Protein AF-A0A7K2VF17-F1 (afdb_monomer_lite)

Foldseek 3Di:
DVVCLVPPLVVVLVDDDPLLVNLVSLLVSLVVLQVVLVVCVVVVVNVSSVVSLVSSLVSCVSSVNLLSNLVSLLVVLVSCVVVVNLVSSLVSLVVSCVSVDPPRDVSSVVSVVSSVVD

Radius of gyration: 15.12 Å; chains: 1; bounding box: 33×22×46 Å

pLDDT: mean 85.45, std 12.14, range [55.06, 98.0]

Sequence (118 aa):
LVRYLEHECEPMLRGSYSEQTGRRLFGAAADLTRLAGWTSYDIAAHGLAQRYFVQALRLAQAAGDRAYGSYVLVTMSRQAVYLGHGREAVQLARVAQQGI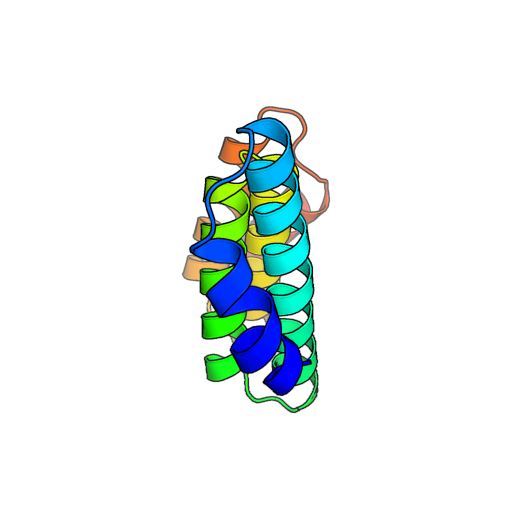GTGAAPVVQALLHAAEAR

Structure (mmCIF, N/CA/C/O backbone):
data_AF-A0A7K2VF17-F1
#
_entry.id   AF-A0A7K2VF17-F1
#
loop_
_atom_site.group_PDB
_atom_site.id
_atom_site.type_symbol
_atom_site.label_atom_id
_atom_site.label_alt_id
_atom_site.label_comp_id
_atom_site.label_asym_id
_atom_site.label_entity_id
_atom_site.label_seq_id
_atom_site.pdbx_PDB_ins_code
_atom_site.Cartn_x
_atom_site.Cartn_y
_atom_site.Cartn_z
_atom_site.occupancy
_atom_site.B_iso_or_equiv
_atom_site.auth_seq_id
_atom_site.auth_comp_id
_atom_site.auth_asym_id
_atom_site.auth_atom_id
_atom_site.pdbx_PDB_model_num
ATOM 1 N N . LEU A 1 1 ? 11.193 0.269 13.308 1.00 61.97 1 LEU A N 1
ATOM 2 C CA . LEU A 1 1 ? 9.956 0.105 12.508 1.00 61.97 1 LEU A CA 1
ATOM 3 C C . LEU A 1 1 ? 9.451 -1.333 12.536 1.00 61.97 1 LEU A C 1
ATOM 5 O O . LEU A 1 1 ? 8.479 -1.567 13.234 1.00 61.97 1 LEU A O 1
ATOM 9 N N . VAL A 1 2 ? 10.130 -2.300 11.906 1.00 72.31 2 VAL A N 1
ATOM 10 C CA . VAL A 1 2 ? 9.686 -3.716 11.884 1.00 72.31 2 VAL A CA 1
ATOM 11 C C . VAL A 1 2 ? 9.499 -4.306 13.290 1.00 72.31 2 VAL A C 1
ATOM 13 O O . VAL A 1 2 ? 8.430 -4.812 13.600 1.00 72.31 2 VAL A O 1
ATOM 16 N N . ARG A 1 3 ? 10.464 -4.106 14.199 1.00 71.31 3 ARG A N 1
ATOM 17 C CA . ARG A 1 3 ? 10.342 -4.562 15.597 1.00 71.31 3 ARG A CA 1
ATOM 18 C C . ARG A 1 3 ? 9.114 -3.993 16.325 1.00 71.31 3 ARG A C 1
ATOM 20 O O . ARG A 1 3 ? 8.497 -4.697 17.108 1.00 71.31 3 ARG A O 1
ATOM 27 N N . TYR A 1 4 ? 8.749 -2.740 16.051 1.00 69.25 4 TYR A N 1
ATOM 28 C CA . TYR A 1 4 ? 7.567 -2.098 16.639 1.00 69.25 4 TYR A CA 1
ATOM 29 C C . TYR A 1 4 ? 6.266 -2.660 16.040 1.00 69.25 4 TYR A C 1
ATOM 31 O O . TYR A 1 4 ? 5.318 -2.919 16.772 1.00 69.25 4 TYR A O 1
ATOM 39 N N . LEU A 1 5 ? 6.244 -2.928 14.725 1.00 67.75 5 LEU A N 1
ATOM 40 C CA . LEU A 1 5 ? 5.120 -3.603 14.066 1.00 67.75 5 LEU A CA 1
ATOM 41 C C . LEU A 1 5 ? 4.848 -4.987 14.677 1.00 67.75 5 LEU A C 1
ATOM 43 O O . LEU A 1 5 ? 3.700 -5.307 14.967 1.00 67.75 5 LEU A O 1
ATOM 47 N N . GLU A 1 6 ? 5.898 -5.778 14.895 1.00 70.50 6 GLU A N 1
ATOM 48 C CA . GLU A 1 6 ? 5.780 -7.148 15.413 1.00 70.50 6 GLU A CA 1
ATOM 49 C C . GLU A 1 6 ? 5.437 -7.197 16.907 1.00 70.50 6 GLU A C 1
ATOM 51 O O . GLU A 1 6 ? 4.618 -8.008 17.325 1.00 70.50 6 GLU A O 1
ATOM 56 N N . HIS A 1 7 ? 6.052 -6.341 17.728 1.00 68.19 7 HIS A N 1
ATOM 57 C CA . HIS A 1 7 ? 5.951 -6.474 19.186 1.00 68.19 7 HIS A CA 1
ATOM 58 C C . HIS A 1 7 ? 4.834 -5.625 19.794 1.00 68.19 7 HIS A C 1
ATOM 60 O O . HIS A 1 7 ? 4.246 -6.028 20.791 1.00 68.19 7 HIS A O 1
ATOM 66 N N . GLU A 1 8 ? 4.524 -4.473 19.198 1.00 69.81 8 GLU A N 1
ATOM 67 C CA . GLU A 1 8 ? 3.568 -3.517 19.765 1.00 69.81 8 GLU A CA 1
ATOM 68 C C . GLU A 1 8 ? 2.268 -3.492 18.954 1.00 69.81 8 GLU A C 1
ATOM 70 O O . GLU A 1 8 ? 1.180 -3.597 19.517 1.00 69.81 8 GLU A O 1
ATOM 75 N N . CYS A 1 9 ? 2.341 -3.417 17.618 1.00 68.38 9 CYS A N 1
ATOM 76 C CA . CYS A 1 9 ? 1.128 -3.307 16.802 1.00 68.38 9 CYS A CA 1
ATOM 77 C C . CYS A 1 9 ? 0.337 -4.618 16.694 1.00 68.38 9 CYS A C 1
ATOM 79 O O . CYS A 1 9 ? -0.889 -4.579 16.772 1.00 68.38 9 CYS A O 1
ATOM 81 N N . GLU A 1 10 ? 0.987 -5.771 16.504 1.00 75.94 10 GLU A N 1
ATOM 82 C CA . GLU A 1 10 ? 0.276 -7.046 16.319 1.00 75.94 10 GLU A CA 1
ATOM 83 C C . GLU A 1 10 ? -0.625 -7.426 17.517 1.00 75.94 10 GLU A C 1
ATOM 85 O O . GLU A 1 10 ? -1.790 -7.770 17.284 1.00 75.94 10 GLU A O 1
ATOM 90 N N . PRO A 1 11 ? -0.179 -7.315 18.786 1.00 74.75 11 PRO A N 1
ATOM 91 C CA . PRO A 1 11 ? -1.048 -7.557 19.938 1.00 74.75 11 PRO A CA 1
ATOM 92 C C . PRO A 1 11 ? -2.205 -6.559 20.028 1.00 74.75 11 PRO A C 1
ATOM 94 O O . PRO A 1 11 ? -3.338 -6.955 20.302 1.00 74.75 11 PRO A O 1
ATOM 97 N N . MET A 1 12 ? -1.950 -5.277 19.743 1.00 74.00 12 MET A N 1
ATOM 98 C CA . MET A 1 12 ? -2.990 -4.246 19.755 1.00 74.00 12 MET A CA 1
ATOM 99 C C . MET A 1 12 ? -4.049 -4.510 18.682 1.00 74.00 12 MET A C 1
ATOM 101 O O . MET A 1 12 ? -5.228 -4.326 18.940 1.00 74.00 12 MET A O 1
ATOM 105 N N . LEU A 1 13 ? -3.686 -5.001 17.494 1.00 73.38 13 LEU A N 1
ATOM 106 C CA . LEU A 1 13 ? -4.669 -5.331 16.453 1.00 73.38 13 LEU A CA 1
ATOM 107 C C . LEU A 1 13 ? -5.589 -6.510 16.828 1.00 73.38 13 LEU A C 1
ATOM 109 O O . LEU A 1 13 ? -6.638 -6.676 16.209 1.00 73.38 13 LEU A O 1
ATOM 113 N N . ARG A 1 14 ? -5.219 -7.315 17.834 1.00 79.31 14 ARG A N 1
ATOM 114 C CA . ARG A 1 14 ? -6.025 -8.433 18.361 1.00 79.31 14 ARG A CA 1
ATOM 115 C C . ARG A 1 14 ? -6.859 -8.067 19.598 1.00 79.31 14 ARG A C 1
ATOM 117 O O . ARG A 1 14 ? -7.612 -8.910 20.082 1.00 79.31 14 ARG A O 1
ATOM 124 N N . GLY A 1 15 ? -6.727 -6.849 20.126 1.00 76.94 15 GLY A N 1
ATOM 125 C CA . GLY A 1 15 ? -7.496 -6.385 21.284 1.00 76.94 15 GLY A CA 1
ATOM 126 C C . GLY A 1 15 ? -8.961 -6.065 20.956 1.00 76.94 15 GLY A C 1
ATOM 127 O O . GLY A 1 15 ? -9.335 -5.884 19.799 1.00 76.94 15 GLY A O 1
ATOM 128 N N . SER A 1 16 ? -9.808 -5.967 21.986 1.00 77.06 16 SER A N 1
ATOM 129 C CA . SER A 1 16 ? -11.195 -5.497 21.844 1.00 77.06 16 SER A CA 1
ATOM 130 C C . SER A 1 16 ? -11.281 -3.990 22.078 1.00 77.06 16 SER A C 1
ATOM 132 O O . SER A 1 16 ? -10.952 -3.504 23.158 1.00 77.06 16 SER A O 1
ATOM 134 N N . TYR A 1 17 ? -11.760 -3.255 21.074 1.00 79.88 17 TYR A N 1
ATOM 135 C CA . TYR A 1 17 ? -11.950 -1.804 21.119 1.00 79.88 17 TYR A CA 1
ATOM 136 C C . TYR A 1 17 ? -13.298 -1.422 20.513 1.00 79.88 17 TYR A C 1
ATOM 138 O O . TYR A 1 17 ? -13.954 -2.232 19.858 1.00 79.88 17 TYR A O 1
ATOM 146 N N . SER A 1 18 ? -13.690 -0.156 20.672 1.00 88.31 18 SER A N 1
ATOM 147 C CA . SER A 1 18 ? -14.764 0.403 19.854 1.00 88.31 18 SER A CA 1
ATOM 148 C C . SER A 1 18 ? -14.379 0.365 18.372 1.00 88.31 18 SER A C 1
ATOM 150 O O . SER A 1 18 ? -13.205 0.475 18.011 1.00 88.31 18 SER A O 1
ATOM 152 N N . GLU A 1 19 ? -15.379 0.265 17.502 1.00 84.06 19 GLU A N 1
ATOM 153 C CA . GLU A 1 19 ? -15.197 0.235 16.047 1.00 84.06 19 GLU A CA 1
ATOM 154 C C . GLU A 1 19 ? -14.370 1.437 15.538 1.00 84.06 19 GLU A C 1
ATOM 156 O O . GLU A 1 19 ? -13.474 1.292 14.706 1.00 84.06 19 GLU A O 1
ATOM 161 N N . GLN A 1 20 ? -14.610 2.631 16.094 1.00 88.62 20 GLN A N 1
ATOM 162 C CA . GLN A 1 20 ? -13.856 3.843 15.766 1.00 88.62 20 GLN A CA 1
ATOM 163 C C . GLN A 1 20 ? -12.369 3.722 16.125 1.00 88.62 20 GLN A C 1
ATOM 165 O O . GLN A 1 20 ? -11.509 4.094 15.324 1.00 88.62 20 GLN A O 1
ATOM 170 N N . THR A 1 21 ? -12.056 3.210 17.316 1.00 89.31 21 THR A N 1
ATOM 171 C CA . THR A 1 21 ? -10.671 3.032 17.767 1.00 89.31 21 THR A CA 1
ATOM 172 C C . THR A 1 21 ? -9.973 1.934 16.971 1.00 89.31 21 THR A C 1
ATOM 174 O O . THR A 1 21 ? -8.839 2.136 16.540 1.00 89.31 21 THR A O 1
ATOM 177 N N . GLY A 1 22 ? -10.666 0.826 16.689 1.00 87.44 22 GLY A N 1
ATOM 178 C CA . GLY A 1 22 ? -10.158 -0.247 15.834 1.00 87.44 22 GLY A CA 1
ATOM 179 C C . GLY A 1 22 ? -9.756 0.265 14.448 1.00 87.44 22 GLY A C 1
ATOM 180 O O . GLY A 1 22 ? -8.626 0.045 14.020 1.00 87.44 22 GLY A O 1
ATOM 181 N N . ARG A 1 23 ? -10.621 1.045 13.780 1.00 90.50 23 ARG A N 1
ATOM 182 C CA . ARG A 1 23 ? -10.297 1.656 12.476 1.00 90.50 23 ARG A CA 1
ATOM 183 C C . ARG A 1 23 ? -9.052 2.541 12.519 1.00 90.50 23 ARG A C 1
ATOM 185 O O . ARG A 1 23 ? -8.195 2.434 11.646 1.00 90.50 23 ARG A O 1
ATOM 192 N N . ARG A 1 24 ? -8.928 3.398 13.540 1.00 90.12 24 ARG A N 1
ATOM 193 C CA . ARG A 1 24 ? -7.749 4.268 13.707 1.00 90.12 24 ARG A CA 1
ATOM 194 C C . ARG A 1 24 ? -6.471 3.459 13.905 1.00 90.12 24 ARG A C 1
ATOM 196 O O . ARG A 1 24 ? -5.437 3.819 13.350 1.00 90.12 24 ARG A O 1
ATOM 203 N N . LEU A 1 25 ? -6.550 2.370 14.666 1.00 91.19 25 LEU A N 1
ATOM 204 C CA . LEU A 1 25 ? -5.418 1.482 14.897 1.00 91.19 25 LEU A CA 1
ATOM 205 C C . LEU A 1 25 ? -4.982 0.778 13.604 1.00 91.19 25 LEU A C 1
ATOM 207 O O . LEU A 1 25 ? -3.794 0.780 13.286 1.00 91.19 25 LEU A O 1
ATOM 211 N N . PHE A 1 26 ? -5.929 0.250 12.822 1.00 91.62 26 PHE A N 1
ATOM 212 C CA . PHE A 1 26 ? -5.635 -0.325 11.506 1.00 91.62 26 PHE A CA 1
ATOM 213 C C . PHE A 1 26 ? -5.008 0.701 10.554 1.00 91.62 26 PHE A C 1
ATOM 215 O O . PHE A 1 26 ? -4.051 0.367 9.859 1.00 91.62 26 PHE A O 1
ATOM 222 N N . GLY A 1 27 ? -5.485 1.951 10.559 1.00 90.44 27 GLY A N 1
ATOM 223 C CA . GLY A 1 27 ? -4.902 3.035 9.764 1.00 90.44 27 GLY A CA 1
ATOM 224 C C . GLY A 1 27 ? -3.447 3.325 10.147 1.00 90.44 27 GLY A C 1
ATOM 225 O O . GLY A 1 27 ? -2.567 3.329 9.289 1.00 90.44 27 GLY A O 1
ATOM 226 N N . ALA A 1 28 ? -3.162 3.464 11.444 1.00 93.06 28 ALA A N 1
ATOM 227 C CA . ALA A 1 28 ? -1.798 3.672 11.931 1.00 93.06 28 ALA A CA 1
ATOM 228 C C . ALA A 1 28 ? -0.868 2.488 11.597 1.00 93.06 28 ALA A C 1
ATOM 230 O O . ALA A 1 28 ? 0.273 2.682 11.174 1.00 93.06 28 ALA A O 1
ATOM 231 N N . ALA A 1 29 ? -1.362 1.253 11.735 1.00 93.38 29 ALA A N 1
ATOM 232 C CA . ALA A 1 29 ? -0.615 0.058 11.357 1.00 93.38 29 ALA A CA 1
ATOM 233 C C . ALA A 1 29 ? -0.347 0.004 9.842 1.00 93.38 29 ALA A C 1
ATOM 235 O O . ALA A 1 29 ? 0.745 -0.397 9.427 1.00 93.38 29 ALA A O 1
ATOM 236 N N . ALA A 1 30 ? -1.304 0.433 9.011 1.00 93.56 30 ALA A N 1
ATOM 237 C CA . ALA A 1 30 ? -1.124 0.540 7.565 1.00 93.56 30 ALA A CA 1
ATOM 238 C C . ALA A 1 30 ? 0.009 1.519 7.221 1.00 93.56 30 ALA A C 1
ATOM 240 O O . ALA A 1 30 ? 0.888 1.178 6.427 1.00 93.56 30 ALA A O 1
ATOM 241 N N . ASP A 1 31 ? 0.045 2.680 7.880 1.00 92.81 31 ASP A N 1
ATOM 242 C CA . ASP A 1 31 ? 1.100 3.684 7.717 1.00 92.81 31 ASP A CA 1
ATOM 243 C C . ASP A 1 31 ? 2.490 3.175 8.070 1.00 92.81 31 ASP A C 1
ATOM 245 O O . ASP A 1 31 ? 3.421 3.281 7.265 1.00 92.81 31 ASP A O 1
ATOM 249 N N . LEU A 1 32 ? 2.630 2.558 9.238 1.00 94.56 32 LEU A N 1
ATOM 250 C CA . LEU A 1 32 ? 3.901 1.987 9.671 1.00 94.56 32 LEU A CA 1
ATOM 251 C C . LEU A 1 32 ? 4.370 0.870 8.730 1.00 94.56 32 LEU A C 1
ATOM 253 O O . LEU A 1 32 ? 5.549 0.808 8.374 1.00 94.56 32 LEU A O 1
ATOM 257 N N . THR A 1 33 ? 3.449 0.019 8.278 1.00 94.19 33 THR A N 1
ATOM 258 C CA . THR A 1 33 ? 3.758 -1.064 7.337 1.00 94.19 33 THR A CA 1
ATOM 259 C C . THR A 1 33 ? 4.205 -0.510 5.984 1.00 94.19 33 THR A C 1
ATOM 261 O O . THR A 1 33 ? 5.189 -0.978 5.412 1.00 94.19 33 THR A O 1
ATOM 264 N N . ARG A 1 34 ? 3.548 0.540 5.480 1.00 95.69 34 ARG A N 1
ATOM 265 C CA . ARG A 1 34 ? 3.959 1.205 4.238 1.00 95.69 34 ARG A CA 1
ATOM 266 C C . ARG A 1 34 ? 5.345 1.835 4.371 1.00 95.69 34 ARG A C 1
ATOM 268 O O . ARG A 1 34 ? 6.130 1.743 3.431 1.00 95.69 34 ARG A O 1
ATOM 275 N N . LEU A 1 35 ? 5.666 2.453 5.510 1.00 95.06 35 LEU A N 1
ATOM 276 C CA . LEU A 1 35 ? 7.007 2.989 5.762 1.00 95.06 35 LEU A CA 1
ATOM 277 C C . LEU A 1 35 ? 8.071 1.884 5.736 1.00 95.06 35 LEU A C 1
ATOM 279 O O . LEU A 1 35 ? 9.114 2.081 5.122 1.00 95.06 35 LEU A O 1
ATOM 283 N N . ALA A 1 36 ? 7.794 0.705 6.306 1.00 95.50 36 ALA A N 1
ATOM 284 C CA . ALA A 1 36 ? 8.687 -0.453 6.182 1.00 95.50 36 ALA A CA 1
ATOM 285 C C . ALA A 1 36 ? 8.869 -0.898 4.714 1.00 95.50 36 ALA A C 1
ATOM 287 O O . ALA A 1 36 ? 9.975 -1.262 4.294 1.00 95.50 36 ALA A O 1
ATOM 288 N N . GLY A 1 37 ? 7.800 -0.808 3.916 1.00 96.19 37 GLY A N 1
ATOM 289 C CA . GLY A 1 37 ? 7.846 -1.005 2.468 1.00 96.19 37 GLY A CA 1
ATOM 290 C C . GLY A 1 37 ? 8.784 -0.022 1.768 1.00 96.19 37 GLY A C 1
ATOM 291 O O . GLY A 1 37 ? 9.661 -0.455 1.026 1.00 96.19 37 GLY A O 1
ATOM 292 N N . TRP A 1 38 ? 8.675 1.275 2.066 1.00 96.50 38 TRP A N 1
ATOM 293 C CA . TRP A 1 38 ? 9.574 2.302 1.525 1.00 96.50 38 TRP A CA 1
ATOM 294 C C . TRP A 1 38 ? 11.029 2.081 1.934 1.00 96.50 38 TRP A C 1
ATOM 296 O O . TRP A 1 38 ? 11.891 2.028 1.067 1.00 96.50 38 TRP A O 1
ATOM 306 N N . THR A 1 39 ? 11.307 1.803 3.210 1.00 97.12 39 THR A N 1
ATOM 307 C CA . THR A 1 39 ? 12.687 1.522 3.640 1.00 97.12 39 THR A CA 1
ATOM 308 C C . THR A 1 39 ? 13.276 0.288 2.954 1.00 97.12 39 THR A C 1
ATOM 310 O O . THR A 1 39 ? 14.472 0.242 2.692 1.00 97.12 39 THR A O 1
ATOM 313 N N . SER A 1 40 ? 12.441 -0.710 2.639 1.00 96.38 40 SER A N 1
ATOM 314 C CA . SER A 1 40 ? 12.867 -1.894 1.881 1.00 96.38 40 SER A CA 1
ATOM 315 C C . SER A 1 40 ? 13.110 -1.560 0.408 1.00 96.38 40 SER A C 1
ATOM 317 O O . SER A 1 40 ? 14.025 -2.099 -0.208 1.00 96.38 40 SER A O 1
ATOM 319 N N . TYR A 1 41 ? 12.295 -0.668 -0.160 1.00 94.88 41 TYR A N 1
ATOM 320 C CA . TYR A 1 41 ? 12.459 -0.175 -1.522 1.00 94.88 41 TYR A CA 1
ATOM 321 C C . TYR A 1 41 ? 13.784 0.581 -1.677 1.00 94.88 41 TYR A C 1
ATOM 323 O O . TYR A 1 41 ? 14.516 0.318 -2.628 1.00 94.88 41 TYR A O 1
ATOM 331 N N . ASP A 1 42 ? 14.114 1.456 -0.725 1.00 95.62 42 ASP A N 1
ATOM 332 C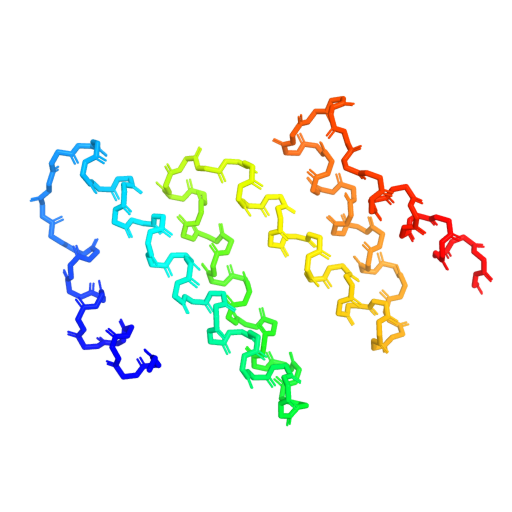 CA . ASP A 1 42 ? 15.312 2.306 -0.760 1.00 95.62 42 ASP A CA 1
ATOM 333 C C . ASP A 1 42 ? 16.619 1.498 -0.738 1.00 95.62 42 ASP A C 1
ATOM 335 O O . ASP A 1 42 ? 17.621 1.916 -1.311 1.00 95.62 42 ASP A O 1
ATOM 339 N N . ILE A 1 43 ? 16.601 0.305 -0.134 1.00 96.88 43 ILE A N 1
ATOM 340 C CA . ILE A 1 43 ? 17.733 -0.638 -0.133 1.00 96.88 43 ILE A CA 1
ATOM 341 C C . ILE A 1 43 ? 17.668 -1.662 -1.282 1.00 96.88 43 ILE A C 1
ATOM 343 O O . ILE A 1 43 ? 18.331 -2.696 -1.226 1.00 96.88 43 ILE A O 1
ATOM 347 N N . ALA A 1 44 ? 16.836 -1.412 -2.298 1.00 96.31 44 ALA A N 1
ATOM 348 C CA . ALA A 1 44 ? 16.591 -2.284 -3.452 1.00 96.31 44 ALA A CA 1
ATOM 349 C C . ALA A 1 44 ? 16.030 -3.687 -3.123 1.00 96.31 44 ALA A C 1
ATOM 351 O O . ALA A 1 44 ? 15.979 -4.567 -3.986 1.00 96.31 44 ALA A O 1
ATOM 352 N N . ALA A 1 45 ? 15.514 -3.907 -1.909 1.00 97.56 45 ALA A N 1
ATOM 353 C CA . ALA A 1 45 ? 14.818 -5.135 -1.522 1.00 97.56 45 ALA A CA 1
ATOM 354 C C . ALA A 1 45 ? 13.364 -5.130 -2.038 1.00 97.56 45 ALA A C 1
ATOM 356 O O . ALA A 1 45 ? 12.399 -5.222 -1.276 1.00 97.56 45 ALA A O 1
ATOM 357 N N . HIS A 1 46 ? 13.187 -5.016 -3.357 1.00 95.62 46 HIS A N 1
ATOM 358 C CA . HIS A 1 46 ? 11.894 -4.738 -3.990 1.00 95.62 46 HIS A CA 1
ATOM 359 C C . HIS A 1 46 ? 10.815 -5.801 -3.730 1.00 95.62 46 HIS A C 1
ATOM 361 O O . HIS A 1 46 ? 9.654 -5.444 -3.528 1.00 95.62 46 HIS A O 1
ATOM 367 N N . GLY A 1 47 ? 11.180 -7.086 -3.667 1.00 96.12 47 GLY A N 1
ATOM 368 C CA . GLY A 1 47 ? 10.231 -8.149 -3.315 1.00 96.12 47 GLY A CA 1
ATOM 369 C C . GLY A 1 47 ? 9.721 -8.034 -1.873 1.00 96.12 47 GLY A C 1
ATOM 370 O O . GLY A 1 47 ? 8.540 -8.253 -1.606 1.00 96.12 47 GLY A O 1
ATOM 371 N N . LEU A 1 48 ? 10.585 -7.623 -0.938 1.00 96.88 48 LEU A N 1
ATOM 372 C CA . LEU A 1 48 ? 10.187 -7.360 0.446 1.00 96.88 48 LEU A CA 1
ATOM 373 C C . LEU A 1 48 ? 9.319 -6.099 0.540 1.00 96.88 48 LEU A C 1
ATOM 375 O O . LEU A 1 48 ? 8.284 -6.117 1.206 1.00 96.88 48 LEU A O 1
ATOM 379 N N . ALA A 1 49 ? 9.687 -5.043 -0.190 1.00 97.38 49 ALA A N 1
ATOM 380 C CA . ALA A 1 49 ? 8.889 -3.826 -0.293 1.00 97.38 49 ALA A CA 1
ATOM 381 C C . ALA A 1 49 ? 7.457 -4.124 -0.768 1.00 97.38 49 ALA A C 1
ATOM 383 O O . ALA A 1 49 ? 6.495 -3.696 -0.131 1.00 97.38 49 ALA A O 1
ATOM 384 N N . GLN A 1 50 ? 7.307 -4.939 -1.818 1.00 96.75 50 GLN A N 1
ATOM 385 C CA . GLN A 1 50 ? 6.000 -5.329 -2.352 1.00 96.75 50 GLN A CA 1
ATOM 386 C C . GLN A 1 50 ? 5.158 -6.080 -1.310 1.00 96.75 50 GLN A C 1
ATOM 388 O O . GLN A 1 50 ? 3.972 -5.789 -1.154 1.00 96.75 50 GLN A O 1
ATOM 393 N N . ARG A 1 51 ? 5.762 -7.003 -0.546 1.00 97.44 51 ARG A N 1
ATOM 394 C CA . ARG A 1 51 ? 5.070 -7.722 0.541 1.00 97.44 51 ARG A CA 1
ATOM 395 C C . ARG A 1 51 ? 4.541 -6.764 1.608 1.00 97.44 51 ARG A C 1
ATOM 397 O O . ARG A 1 51 ? 3.385 -6.897 2.012 1.00 97.44 51 ARG A O 1
ATOM 404 N N . TYR A 1 52 ? 5.342 -5.781 2.019 1.00 98.00 52 TYR A N 1
ATOM 405 C CA . TYR A 1 52 ? 4.899 -4.761 2.969 1.00 98.00 52 TYR A CA 1
ATOM 406 C C . TYR A 1 52 ? 3.798 -3.865 2.393 1.00 98.00 52 TYR A C 1
ATOM 408 O O . TYR A 1 52 ? 2.815 -3.601 3.081 1.00 98.00 52 TYR A O 1
ATOM 416 N N . PHE A 1 53 ? 3.879 -3.450 1.127 1.00 97.31 53 PHE A N 1
ATOM 417 C CA . PHE A 1 53 ? 2.802 -2.669 0.509 1.00 97.31 53 PHE A CA 1
ATOM 418 C C . PHE A 1 53 ? 1.482 -3.451 0.429 1.00 97.31 53 PHE A C 1
ATOM 420 O O . PHE A 1 53 ? 0.432 -2.905 0.761 1.00 97.31 53 PHE A O 1
ATOM 427 N N . VAL A 1 54 ? 1.518 -4.746 0.097 1.00 97.38 54 VAL A N 1
ATOM 428 C CA . VAL A 1 54 ? 0.323 -5.611 0.126 1.00 97.38 54 VAL A CA 1
ATOM 429 C C . VAL A 1 54 ? -0.269 -5.702 1.535 1.00 97.38 54 VAL A C 1
ATOM 431 O O . VAL A 1 54 ? -1.488 -5.644 1.701 1.00 97.38 54 VAL A O 1
ATOM 434 N N . GLN A 1 55 ? 0.570 -5.825 2.565 1.00 97.44 55 GLN A N 1
ATOM 435 C CA . GLN A 1 55 ? 0.104 -5.850 3.950 1.00 97.44 55 GLN A CA 1
ATOM 436 C C . GLN A 1 55 ? -0.505 -4.503 4.370 1.00 97.44 55 GLN A C 1
ATOM 438 O O . GLN A 1 55 ? -1.590 -4.487 4.951 1.00 97.44 55 GLN A O 1
ATOM 443 N N . ALA A 1 56 ? 0.123 -3.381 4.008 1.00 97.00 56 ALA A N 1
ATOM 444 C CA . ALA A 1 56 ? -0.416 -2.044 4.249 1.00 97.00 56 ALA A CA 1
ATOM 445 C C . ALA A 1 56 ? -1.781 -1.843 3.570 1.00 97.00 56 ALA A C 1
ATOM 447 O O . ALA A 1 56 ? -2.694 -1.292 4.180 1.00 97.00 56 ALA A O 1
ATOM 448 N N . LEU A 1 57 ? -1.961 -2.353 2.345 1.00 96.75 57 LEU A N 1
ATOM 449 C CA . LEU A 1 57 ? -3.240 -2.299 1.633 1.00 96.75 57 LEU A CA 1
ATOM 450 C C . LEU A 1 57 ? -4.353 -3.054 2.377 1.00 96.75 57 LEU A C 1
ATOM 452 O O . LEU A 1 57 ? -5.463 -2.542 2.505 1.00 96.75 57 LEU A O 1
ATOM 456 N N . ARG A 1 58 ? -4.062 -4.248 2.907 1.00 96.38 58 ARG A N 1
ATOM 457 C CA . ARG A 1 58 ? -5.030 -5.027 3.704 1.00 96.38 58 ARG A CA 1
ATOM 458 C C . ARG A 1 58 ? -5.410 -4.310 5.001 1.00 96.38 58 ARG A C 1
ATOM 460 O O . ARG A 1 58 ? -6.578 -4.301 5.378 1.00 96.38 58 ARG A O 1
ATOM 467 N N . LEU A 1 59 ? -4.440 -3.680 5.663 1.00 95.75 59 LEU A N 1
ATOM 468 C CA . LEU A 1 59 ? -4.684 -2.889 6.872 1.00 95.75 59 LEU A CA 1
ATOM 469 C C . LEU A 1 59 ? -5.528 -1.642 6.565 1.00 95.75 59 LEU A C 1
ATOM 471 O O . LEU A 1 59 ? -6.463 -1.345 7.301 1.00 95.75 59 LEU A O 1
ATOM 475 N N . ALA A 1 60 ? -5.283 -0.971 5.438 1.00 94.06 60 ALA A N 1
ATOM 476 C CA . ALA A 1 60 ? -6.101 0.154 4.981 1.00 94.06 60 ALA A CA 1
ATOM 477 C C . ALA A 1 60 ? -7.559 -0.256 4.708 1.00 94.06 60 ALA A C 1
ATOM 479 O O . ALA A 1 60 ? -8.493 0.459 5.072 1.00 94.06 60 ALA A O 1
ATOM 480 N N . GLN A 1 61 ? -7.765 -1.440 4.121 1.00 93.88 61 GLN A N 1
ATOM 481 C CA . GLN A 1 61 ? -9.098 -2.016 3.925 1.00 93.88 61 GLN A CA 1
ATOM 482 C C . GLN A 1 61 ? -9.795 -2.293 5.264 1.00 93.88 61 GLN A C 1
ATOM 484 O O . GLN A 1 61 ? -10.957 -1.926 5.421 1.00 93.88 61 GLN A O 1
ATOM 489 N N . ALA A 1 62 ? -9.084 -2.863 6.243 1.00 92.88 62 ALA A N 1
ATOM 490 C CA . ALA A 1 62 ? -9.608 -3.079 7.595 1.00 92.88 62 ALA A CA 1
ATOM 491 C C . ALA A 1 62 ? -9.922 -1.761 8.332 1.00 92.88 62 ALA A C 1
ATOM 493 O O . ALA A 1 62 ? -10.875 -1.692 9.106 1.00 92.88 62 ALA A O 1
ATOM 494 N N . ALA A 1 63 ? -9.172 -0.692 8.051 1.00 92.25 63 ALA A N 1
ATOM 495 C CA . ALA A 1 63 ? -9.450 0.654 8.551 1.00 92.25 63 ALA A CA 1
ATOM 496 C C . ALA A 1 63 ? -10.664 1.322 7.875 1.00 92.25 63 ALA A C 1
ATOM 498 O O . ALA A 1 63 ? -11.178 2.318 8.385 1.00 92.25 63 ALA A O 1
ATOM 499 N N . GLY A 1 64 ? -11.123 0.801 6.731 1.00 90.75 64 GLY A N 1
ATOM 500 C CA . GLY A 1 64 ? -12.133 1.442 5.886 1.00 90.75 64 GLY A CA 1
ATOM 501 C C . GLY A 1 64 ? -11.612 2.656 5.104 1.00 90.75 64 GLY A C 1
ATOM 502 O O . GLY A 1 64 ? -12.413 3.409 4.547 1.00 90.75 64 GLY A O 1
ATOM 503 N N . ASP A 1 65 ? -10.292 2.854 5.035 1.00 89.88 65 ASP A N 1
ATOM 504 C CA . ASP A 1 65 ? -9.669 4.010 4.386 1.00 89.88 65 ASP A CA 1
ATOM 505 C C . ASP A 1 65 ? -9.347 3.716 2.912 1.00 89.88 65 ASP A C 1
ATOM 507 O O . ASP A 1 65 ? -8.253 3.284 2.529 1.00 89.88 65 ASP A O 1
ATOM 511 N N . ARG A 1 66 ? -10.348 3.943 2.054 1.00 89.88 66 ARG A N 1
ATOM 512 C CA . ARG A 1 66 ? -10.233 3.726 0.602 1.00 89.88 66 ARG A CA 1
ATOM 513 C C . ARG A 1 66 ? -9.238 4.674 -0.067 1.00 89.88 66 ARG A C 1
ATOM 515 O O . ARG A 1 66 ? -8.581 4.274 -1.033 1.00 89.88 66 ARG A O 1
ATOM 522 N N . ALA A 1 67 ? -9.120 5.905 0.429 1.00 87.69 67 ALA A N 1
ATOM 523 C CA . ALA A 1 67 ? -8.189 6.888 -0.115 1.00 87.69 67 ALA A CA 1
ATOM 524 C C . ALA A 1 67 ? -6.748 6.429 0.125 1.00 87.69 67 ALA A C 1
ATOM 526 O O . ALA A 1 67 ? -5.939 6.385 -0.806 1.00 87.69 67 ALA A O 1
ATOM 527 N N . TYR A 1 68 ? -6.461 5.979 1.345 1.00 88.94 68 TYR A N 1
ATOM 528 C CA . TYR A 1 68 ? -5.158 5.446 1.701 1.00 88.94 68 TYR A CA 1
ATOM 529 C C . TYR A 1 68 ? -4.826 4.143 0.961 1.00 88.94 68 TYR A C 1
ATOM 531 O O . TYR A 1 68 ? -3.729 3.996 0.419 1.00 88.94 68 TYR A O 1
ATOM 539 N N . GLY A 1 69 ? -5.784 3.217 0.841 1.00 93.38 69 GLY A N 1
ATOM 540 C CA . GLY A 1 69 ? -5.604 2.008 0.029 1.00 93.38 69 GLY A CA 1
ATOM 541 C C . GLY A 1 69 ? -5.265 2.322 -1.435 1.00 93.38 69 GLY A C 1
ATOM 542 O O . GLY A 1 69 ? -4.368 1.712 -2.019 1.00 93.38 69 GLY A O 1
ATOM 543 N N . SER A 1 70 ? -5.911 3.335 -2.013 1.00 91.62 70 SER A N 1
ATOM 544 C CA . SER A 1 70 ? -5.636 3.783 -3.386 1.00 91.62 70 SER A CA 1
ATOM 545 C C . SER A 1 70 ? -4.247 4.411 -3.523 1.00 91.62 70 SER A C 1
ATOM 547 O O . SER A 1 70 ? -3.544 4.158 -4.501 1.00 91.62 70 SER A O 1
ATOM 549 N N . TYR A 1 71 ? -3.796 5.160 -2.516 1.00 90.62 71 TYR A N 1
ATOM 550 C CA . TYR A 1 71 ? -2.427 5.674 -2.456 1.00 90.62 71 TYR A CA 1
ATOM 551 C C . TYR A 1 71 ? -1.368 4.551 -2.421 1.00 90.62 71 TYR A C 1
ATOM 553 O O . TYR A 1 71 ? -0.357 4.624 -3.131 1.00 90.62 71 TYR A O 1
ATOM 561 N N . VAL A 1 72 ? -1.606 3.478 -1.658 1.00 94.56 72 VAL A N 1
ATOM 562 C CA . VAL A 1 72 ? -0.716 2.302 -1.628 1.00 94.56 72 VAL A CA 1
ATOM 563 C C . VAL A 1 72 ? -0.662 1.613 -2.998 1.00 94.56 72 VAL A C 1
ATOM 565 O O . VAL A 1 72 ? 0.425 1.299 -3.482 1.00 94.56 72 VAL A O 1
ATOM 568 N N . LEU A 1 73 ? -1.801 1.451 -3.676 1.00 94.75 73 LEU A N 1
ATOM 569 C CA . LEU A 1 73 ? -1.856 0.877 -5.028 1.00 94.75 73 LEU A CA 1
ATOM 570 C C . LEU A 1 73 ? -1.087 1.712 -6.063 1.00 94.75 73 LEU A C 1
ATOM 572 O O . LEU A 1 73 ? -0.368 1.152 -6.890 1.00 94.75 73 LEU A O 1
ATOM 576 N N . VAL A 1 74 ? -1.167 3.046 -5.994 1.00 91.62 74 VAL A N 1
ATOM 577 C CA . VAL A 1 74 ? -0.354 3.934 -6.849 1.00 91.62 74 VAL A CA 1
ATOM 578 C C . VAL A 1 74 ? 1.139 3.755 -6.574 1.00 91.62 74 VAL A C 1
ATOM 580 O O . VAL A 1 74 ? 1.942 3.758 -7.506 1.00 91.62 74 VAL A O 1
ATOM 583 N N . THR A 1 75 ? 1.525 3.566 -5.312 1.00 92.50 75 THR A N 1
ATOM 584 C CA . THR A 1 75 ? 2.921 3.295 -4.938 1.00 92.50 75 THR A CA 1
ATOM 585 C C . THR A 1 75 ? 3.413 1.981 -5.550 1.00 92.50 75 THR A C 1
ATOM 587 O O . THR A 1 75 ? 4.465 1.958 -6.187 1.00 92.50 75 THR A O 1
ATOM 590 N N . MET A 1 76 ? 2.625 0.907 -5.443 1.00 95.94 76 MET A N 1
ATOM 591 C CA . MET A 1 76 ? 2.947 -0.379 -6.072 1.00 95.94 76 MET A CA 1
ATOM 592 C C . MET A 1 76 ? 2.999 -0.270 -7.604 1.00 95.94 76 MET A C 1
ATOM 594 O O . MET A 1 76 ? 3.879 -0.852 -8.231 1.00 95.94 76 MET A O 1
ATOM 598 N N . SER A 1 77 ? 2.107 0.519 -8.212 1.00 93.75 77 SER A N 1
ATOM 599 C CA . SER A 1 77 ? 2.114 0.778 -9.657 1.00 93.75 77 SER A CA 1
ATOM 600 C C . SER A 1 77 ? 3.419 1.445 -10.107 1.00 93.75 77 SER A C 1
ATOM 602 O O . SER A 1 77 ? 4.047 0.998 -11.065 1.00 93.75 77 SER A O 1
ATOM 604 N N . ARG A 1 78 ? 3.898 2.456 -9.367 1.00 91.56 78 ARG A N 1
ATOM 605 C CA . ARG A 1 78 ? 5.197 3.103 -9.630 1.00 91.56 78 ARG A CA 1
ATOM 606 C C . ARG A 1 78 ? 6.366 2.127 -9.500 1.00 91.56 78 ARG A C 1
ATOM 608 O O . ARG A 1 78 ? 7.251 2.135 -10.351 1.00 91.56 78 ARG A O 1
ATOM 615 N N . GLN A 1 79 ? 6.352 1.272 -8.475 1.00 94.38 79 GLN A N 1
ATOM 616 C CA . GLN A 1 79 ? 7.351 0.213 -8.323 1.00 94.38 79 GLN A CA 1
ATOM 617 C C . GLN A 1 79 ? 7.341 -0.738 -9.530 1.00 94.38 79 GLN A C 1
ATOM 619 O O . GLN A 1 79 ? 8.401 -1.052 -10.064 1.00 94.38 79 GLN A O 1
ATOM 624 N N . ALA A 1 80 ? 6.165 -1.156 -10.000 1.00 93.69 80 ALA A N 1
ATOM 625 C CA . ALA A 1 80 ? 6.039 -2.015 -11.173 1.00 93.69 80 ALA A CA 1
ATOM 626 C C . ALA A 1 80 ? 6.589 -1.343 -12.447 1.00 93.69 80 ALA A C 1
ATOM 628 O O . ALA A 1 80 ? 7.300 -1.994 -13.209 1.00 93.69 80 ALA A O 1
ATOM 629 N N . VAL A 1 81 ? 6.357 -0.037 -12.656 1.00 92.75 81 VAL A N 1
ATOM 630 C CA . VAL A 1 81 ? 6.988 0.713 -13.765 1.00 92.75 81 VAL A CA 1
ATOM 631 C C . VAL A 1 81 ? 8.511 0.679 -13.661 1.00 92.75 81 VAL A C 1
ATOM 633 O O . VAL A 1 81 ? 9.178 0.360 -14.648 1.00 92.75 81 VAL A O 1
ATOM 636 N N . TYR A 1 82 ? 9.051 0.979 -12.475 1.00 91.44 82 TYR A N 1
ATOM 637 C CA . TYR A 1 82 ? 10.493 0.993 -12.221 1.00 91.44 82 TYR A CA 1
ATOM 638 C C . TYR A 1 82 ? 11.147 -0.364 -12.523 1.00 91.44 82 TYR A C 1
ATOM 640 O O . TYR A 1 82 ? 12.214 -0.417 -13.127 1.00 91.44 82 TYR A O 1
ATOM 648 N N . LEU A 1 83 ? 10.468 -1.462 -12.184 1.00 93.38 83 LEU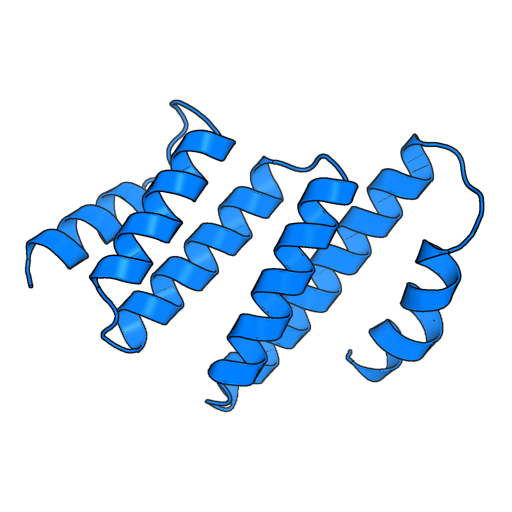 A N 1
ATOM 649 C CA . LEU A 1 83 ? 10.934 -2.830 -12.435 1.00 93.38 83 LEU A CA 1
ATOM 650 C C . LEU A 1 83 ? 10.653 -3.335 -13.862 1.00 93.38 83 LEU A C 1
ATOM 652 O O . LEU A 1 83 ? 10.999 -4.464 -14.194 1.00 93.38 83 LEU A O 1
ATOM 656 N N . GLY A 1 84 ? 10.027 -2.528 -14.724 1.00 92.88 84 GLY A N 1
ATOM 657 C CA . GLY A 1 84 ? 9.699 -2.914 -16.100 1.00 92.88 84 GLY A CA 1
AT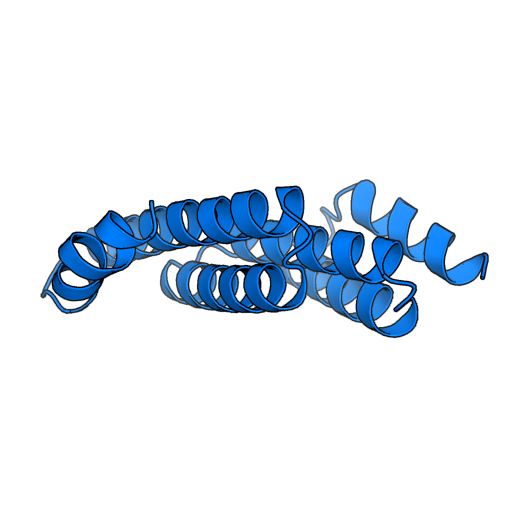OM 658 C C . GLY A 1 84 ? 8.430 -3.763 -16.252 1.00 92.88 84 GLY A C 1
ATOM 659 O O . GLY A 1 84 ? 8.142 -4.246 -17.345 1.00 92.88 84 GLY A O 1
ATOM 660 N N . HIS A 1 85 ? 7.624 -3.914 -15.201 1.00 93.19 85 HIS A N 1
ATOM 661 C CA . HIS A 1 85 ? 6.369 -4.670 -15.201 1.00 93.19 85 HIS A CA 1
ATOM 662 C C . HIS A 1 85 ? 5.176 -3.798 -15.638 1.00 93.19 85 HIS A C 1
ATOM 664 O O . HIS A 1 85 ? 4.238 -3.551 -14.877 1.00 93.19 85 HIS A O 1
ATOM 670 N N . GLY A 1 86 ? 5.186 -3.322 -16.887 1.00 90.06 86 GLY A N 1
ATOM 671 C CA . GLY A 1 86 ? 4.195 -2.350 -17.383 1.00 90.06 86 GLY A CA 1
ATOM 672 C C . GLY A 1 86 ? 2.730 -2.797 -17.249 1.00 90.06 86 GLY A C 1
ATOM 673 O O . GLY A 1 86 ? 1.875 -2.014 -16.835 1.00 90.06 86 GLY A O 1
ATOM 674 N N . ARG A 1 87 ? 2.428 -4.075 -17.521 1.00 90.56 87 ARG A N 1
ATOM 675 C CA . ARG A 1 87 ? 1.059 -4.616 -17.391 1.00 90.56 87 ARG A CA 1
ATOM 676 C C . ARG A 1 87 ? 0.545 -4.570 -15.949 1.00 90.56 87 ARG A C 1
ATOM 678 O O . ARG A 1 87 ? -0.588 -4.150 -15.724 1.00 90.56 87 ARG A O 1
ATOM 685 N N . GLU A 1 88 ? 1.379 -4.966 -14.989 1.00 93.25 88 GLU A N 1
ATOM 686 C CA . GLU A 1 88 ? 1.050 -4.926 -13.558 1.00 93.25 88 GLU A CA 1
ATOM 687 C C . GLU A 1 88 ? 0.840 -3.478 -13.094 1.00 93.25 88 GLU A C 1
ATOM 689 O O . GLU A 1 88 ? -0.141 -3.178 -12.410 1.00 93.25 88 GLU A O 1
ATOM 694 N N . ALA A 1 89 ? 1.700 -2.557 -13.543 1.00 91.06 89 ALA A N 1
ATOM 695 C CA . ALA A 1 89 ? 1.573 -1.139 -13.230 1.00 91.06 89 ALA A CA 1
ATOM 696 C C . ALA A 1 89 ? 0.205 -0.572 -13.640 1.00 91.06 89 ALA A C 1
ATOM 698 O O . ALA A 1 89 ? -0.451 0.088 -12.828 1.00 91.06 89 ALA A O 1
ATOM 699 N N . VAL A 1 90 ? -0.258 -0.868 -14.860 1.00 90.38 90 VAL A N 1
ATOM 700 C CA . VAL A 1 90 ? -1.570 -0.426 -15.367 1.00 90.38 90 VAL A CA 1
ATOM 701 C C . VAL A 1 90 ? -2.719 -1.024 -14.563 1.00 90.38 90 VAL A C 1
ATOM 703 O O . VAL A 1 90 ? -3.682 -0.323 -14.248 1.00 90.38 90 VAL A O 1
ATOM 706 N N . GLN A 1 91 ? -2.639 -2.307 -14.213 1.00 92.94 91 GLN A N 1
ATOM 707 C CA . GLN A 1 91 ? -3.675 -2.961 -13.414 1.00 92.94 91 GLN A CA 1
ATOM 708 C C . GLN A 1 91 ? -3.802 -2.309 -12.034 1.00 92.94 91 GLN A C 1
ATOM 710 O O . GLN A 1 91 ? -4.900 -1.913 -11.647 1.00 92.94 91 GLN A O 1
ATOM 715 N N . LEU A 1 92 ? -2.684 -2.113 -11.331 1.00 93.44 92 LEU A N 1
ATOM 716 C CA . LEU A 1 92 ? -2.655 -1.456 -10.021 1.00 93.44 92 LEU A CA 1
ATOM 717 C C . LEU A 1 92 ? -3.192 -0.018 -10.086 1.00 93.44 92 LEU A C 1
ATOM 719 O O . LEU A 1 92 ? -3.999 0.382 -9.248 1.00 93.44 92 LEU A O 1
ATOM 723 N N . ALA A 1 93 ? -2.802 0.735 -11.118 1.00 89.50 93 ALA A N 1
ATOM 724 C CA . ALA A 1 93 ? -3.287 2.085 -11.394 1.00 89.50 93 ALA A CA 1
ATOM 725 C C . ALA A 1 93 ? -4.817 2.136 -11.575 1.00 89.50 93 ALA A C 1
ATOM 727 O O . ALA A 1 93 ? -5.491 2.972 -10.970 1.00 89.50 93 ALA A O 1
ATOM 728 N N . ARG A 1 94 ? -5.386 1.216 -12.361 1.00 89.25 94 ARG A N 1
ATOM 729 C CA . ARG A 1 94 ? -6.839 1.142 -12.587 1.00 89.25 94 ARG A CA 1
ATOM 730 C C . ARG A 1 94 ? -7.607 0.785 -11.317 1.00 89.25 94 ARG A C 1
ATOM 732 O O . ARG A 1 94 ? -8.625 1.411 -11.035 1.00 89.25 94 ARG A O 1
ATOM 739 N N . VAL A 1 95 ? -7.111 -0.169 -10.527 1.00 91.88 95 VAL A N 1
ATOM 740 C CA . VAL A 1 95 ? -7.741 -0.519 -9.240 1.00 91.88 95 VAL A CA 1
ATOM 741 C C . VAL A 1 95 ? -7.692 0.674 -8.279 1.00 91.88 95 VAL A C 1
ATOM 743 O O . VAL A 1 95 ? -8.683 0.961 -7.611 1.00 91.88 95 VAL A O 1
ATOM 746 N N . ALA A 1 96 ? -6.586 1.428 -8.256 1.00 89.31 96 ALA A N 1
ATOM 747 C CA . ALA A 1 96 ? -6.486 2.644 -7.452 1.00 89.31 96 ALA A CA 1
ATOM 748 C C . ALA A 1 96 ? -7.541 3.693 -7.845 1.00 89.31 96 ALA A C 1
ATOM 750 O O . ALA A 1 96 ? -8.160 4.287 -6.970 1.00 89.31 96 ALA A O 1
ATOM 751 N N . GLN A 1 97 ? -7.789 3.898 -9.145 1.00 85.62 97 GLN A N 1
ATOM 752 C CA . GLN A 1 97 ? -8.840 4.812 -9.620 1.00 85.62 97 GLN A CA 1
ATOM 753 C C . GLN A 1 97 ? -10.234 4.374 -9.179 1.00 85.62 97 GLN A C 1
ATOM 755 O O . GLN A 1 97 ? -11.014 5.192 -8.697 1.00 85.62 97 GLN A O 1
ATOM 760 N N . GLN A 1 98 ? -10.542 3.084 -9.307 1.00 85.38 98 GLN A N 1
ATOM 761 C CA . GLN A 1 98 ? -11.837 2.543 -8.890 1.00 85.38 98 GLN A CA 1
ATOM 762 C C . GLN A 1 98 ? -12.100 2.773 -7.393 1.00 85.38 98 GLN A C 1
ATOM 764 O O . GLN A 1 98 ? -13.243 2.999 -7.005 1.00 85.38 98 GLN A O 1
ATOM 769 N N . GLY A 1 99 ? -11.051 2.768 -6.562 1.00 77.12 99 GLY A N 1
ATOM 770 C CA . GLY A 1 99 ? -11.150 2.980 -5.116 1.00 77.12 99 GLY A CA 1
ATOM 771 C C . GLY A 1 99 ? -11.541 4.400 -4.682 1.00 77.12 99 GLY A C 1
ATOM 772 O O . GLY A 1 99 ? -12.147 4.550 -3.620 1.00 77.12 99 GLY A O 1
ATOM 773 N N . ILE A 1 100 ? -11.231 5.424 -5.487 1.00 76.81 100 ILE A N 1
ATOM 774 C CA . ILE A 1 100 ? -11.509 6.850 -5.191 1.00 76.81 100 ILE A CA 1
ATOM 775 C C . ILE A 1 100 ? -12.509 7.510 -6.155 1.00 76.81 100 ILE A C 1
ATOM 777 O O . ILE A 1 100 ? -12.905 8.654 -5.934 1.00 76.81 100 ILE A O 1
ATOM 781 N N . GLY A 1 101 ? -12.952 6.809 -7.202 1.00 68.19 101 GLY A N 1
ATOM 782 C CA . GLY A 1 101 ? -13.911 7.322 -8.183 1.00 68.19 101 GLY A CA 1
ATOM 783 C C . GLY A 1 101 ? -13.312 8.357 -9.146 1.00 68.19 101 GLY A C 1
ATOM 784 O O . GLY A 1 101 ? -12.131 8.309 -9.486 1.00 68.19 101 GLY A O 1
ATOM 785 N N . THR A 1 102 ? -14.133 9.305 -9.614 1.00 58.72 102 THR A N 1
ATOM 786 C CA . THR A 1 102 ? -13.762 10.310 -10.636 1.00 58.72 102 THR A CA 1
ATOM 787 C C . THR A 1 102 ? -12.722 11.336 -10.172 1.00 58.72 102 THR A C 1
ATOM 789 O O . THR A 1 102 ? -12.192 12.075 -10.997 1.00 58.72 102 THR A O 1
ATOM 792 N N . GLY A 1 103 ? -12.349 11.340 -8.890 1.00 58.84 103 GLY A N 1
ATOM 793 C CA . GLY A 1 103 ? -11.209 12.091 -8.352 1.00 58.84 103 GLY A CA 1
ATOM 794 C C . GLY A 1 103 ? -9.856 11.433 -8.644 1.00 58.84 103 GLY A C 1
ATOM 795 O O . GLY A 1 103 ? -8.984 11.418 -7.777 1.00 58.84 103 GLY A O 1
ATOM 796 N N . ALA A 1 104 ? -9.686 10.828 -9.824 1.00 55.09 104 ALA A N 1
ATOM 797 C CA . ALA A 1 104 ? -8.466 10.123 -10.196 1.00 55.09 104 ALA A CA 1
ATOM 798 C C . ALA A 1 104 ? -7.260 11.070 -10.113 1.00 55.09 104 ALA A C 1
ATOM 800 O O . ALA A 1 104 ? -7.156 12.035 -10.870 1.00 55.09 104 ALA A O 1
ATOM 801 N N . ALA A 1 105 ? -6.339 10.786 -9.191 1.00 58.19 105 ALA A N 1
ATOM 802 C CA . ALA A 1 105 ? -5.152 11.605 -9.001 1.00 58.19 105 ALA A CA 1
ATOM 803 C C . ALA A 1 105 ? -4.345 11.688 -10.321 1.00 58.19 105 ALA A C 1
ATOM 805 O O . ALA A 1 105 ? -4.147 10.651 -10.960 1.00 58.19 105 ALA A O 1
ATOM 806 N N . PRO A 1 106 ? -3.829 12.870 -10.722 1.00 66.19 106 PRO A N 1
ATOM 807 C CA . PRO A 1 106 ? -3.069 13.074 -11.967 1.00 66.19 106 PRO A CA 1
ATOM 808 C C . PRO A 1 106 ? -1.941 12.059 -12.209 1.00 66.19 106 PRO A C 1
ATOM 810 O O . PRO A 1 106 ? -1.624 11.715 -13.345 1.00 66.19 106 PRO A O 1
ATOM 813 N N . VAL A 1 107 ? -1.380 11.514 -11.127 1.00 62.41 107 VAL A N 1
ATOM 814 C CA . VAL A 1 107 ? -0.401 10.422 -11.158 1.00 62.41 107 VAL A CA 1
ATOM 815 C C . VAL A 1 107 ? -0.893 9.189 -11.915 1.00 62.41 107 VAL A C 1
ATOM 817 O O . VAL A 1 107 ? -0.098 8.546 -12.591 1.00 62.41 107 VAL A O 1
ATOM 820 N N . VAL A 1 108 ? -2.179 8.846 -11.830 1.00 60.91 108 VAL A N 1
ATOM 821 C CA . VAL A 1 108 ? -2.687 7.645 -12.489 1.00 60.91 108 VAL A CA 1
ATOM 822 C C . VAL A 1 108 ? -2.786 7.844 -13.998 1.00 60.91 108 VAL A C 1
ATOM 824 O O . VAL A 1 108 ? -2.417 6.949 -14.750 1.00 60.91 108 VAL A O 1
ATOM 827 N N . GLN A 1 109 ? -3.211 9.029 -14.443 1.00 68.25 109 GLN A N 1
ATOM 828 C CA . GLN A 1 109 ? -3.222 9.381 -15.868 1.00 68.25 109 GLN A CA 1
ATOM 829 C C . GLN A 1 109 ? -1.801 9.354 -16.448 1.00 68.25 109 GLN A C 1
ATOM 831 O O . GLN A 1 109 ? -1.562 8.729 -17.477 1.00 68.25 109 GLN A O 1
ATOM 836 N N . ALA A 1 110 ? -0.829 9.928 -15.732 1.00 73.19 110 ALA A N 1
ATOM 837 C CA . ALA A 1 110 ? 0.575 9.881 -16.137 1.00 73.19 110 ALA A CA 1
ATOM 838 C C . ALA A 1 110 ? 1.118 8.440 -16.255 1.00 73.19 110 ALA A C 1
ATOM 840 O O . ALA A 1 110 ? 1.850 8.135 -17.193 1.00 73.19 110 ALA A O 1
ATOM 841 N N . LEU A 1 111 ? 0.745 7.542 -15.334 1.00 68.25 111 LEU A N 1
ATOM 842 C CA . LEU A 1 111 ? 1.173 6.136 -15.363 1.00 68.25 111 LEU A CA 1
ATOM 843 C C . LEU A 1 111 ? 0.526 5.337 -16.499 1.00 68.25 111 LEU A C 1
ATOM 845 O O . LEU A 1 111 ? 1.193 4.490 -17.089 1.00 68.25 111 LEU A O 1
ATOM 849 N N . LEU A 1 112 ? -0.743 5.606 -16.819 1.00 66.69 112 LEU A N 1
ATOM 850 C CA . LEU A 1 112 ? -1.413 4.991 -17.966 1.00 66.69 112 LEU A CA 1
ATOM 851 C C . LEU A 1 112 ? -0.700 5.362 -19.271 1.00 66.69 112 LEU A C 1
ATOM 853 O O . LEU A 1 112 ? -0.322 4.467 -20.021 1.00 66.69 112 LEU A O 1
ATOM 857 N N . HIS A 1 113 ? -0.402 6.645 -19.478 1.00 74.12 113 HIS A N 1
ATOM 858 C CA . HIS A 1 113 ? 0.343 7.093 -20.656 1.00 74.12 113 HIS A CA 1
ATOM 859 C C . HIS A 1 113 ? 1.773 6.539 -20.714 1.00 74.12 113 HIS A C 1
ATOM 861 O O . HIS A 1 113 ? 2.233 6.131 -21.777 1.00 74.12 113 HIS A O 1
ATOM 867 N N . ALA A 1 114 ? 2.477 6.464 -19.579 1.00 69.31 114 ALA A N 1
ATOM 868 C CA . ALA A 1 114 ? 3.812 5.864 -19.529 1.00 69.31 114 ALA A CA 1
ATOM 869 C C . ALA A 1 114 ? 3.807 4.373 -19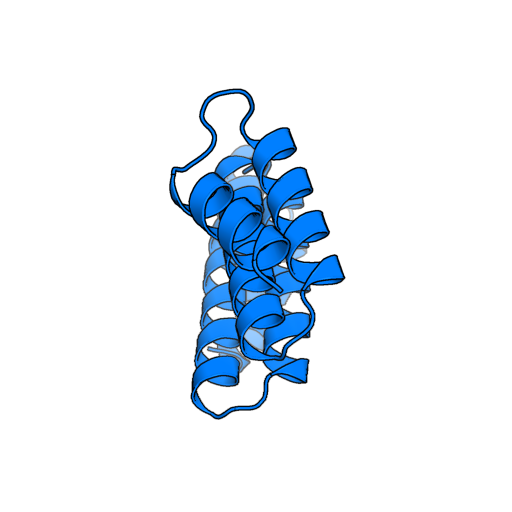.913 1.00 69.31 114 ALA A C 1
ATOM 871 O O . ALA A 1 114 ? 4.790 3.877 -20.460 1.00 69.31 114 ALA A O 1
ATOM 872 N N . ALA A 1 115 ? 2.718 3.657 -19.628 1.00 64.31 115 ALA A N 1
ATOM 873 C CA . ALA A 1 115 ? 2.563 2.26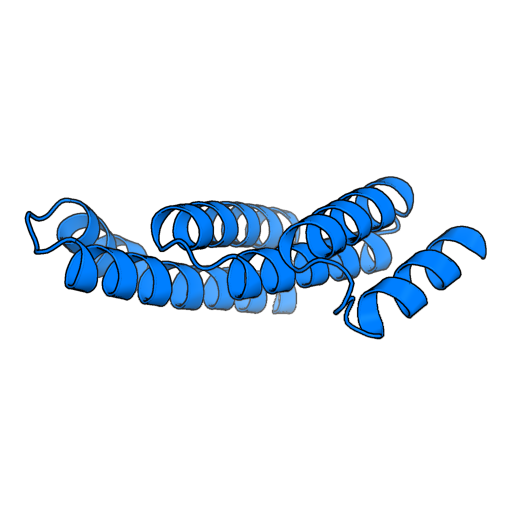2 -20.014 1.00 64.31 115 ALA A CA 1
ATOM 874 C C . ALA A 1 115 ? 2.122 2.076 -21.475 1.00 64.31 115 ALA A C 1
ATOM 876 O O . ALA A 1 115 ? 2.482 1.069 -22.071 1.00 64.31 115 ALA A O 1
ATOM 877 N N . GLU A 1 116 ? 1.366 3.018 -22.046 1.00 63.78 116 GLU A N 1
ATOM 878 C CA . GLU A 1 116 ? 0.992 3.026 -23.472 1.00 63.78 116 GLU A CA 1
ATOM 879 C C . GLU A 1 116 ? 2.181 3.335 -24.392 1.00 63.78 116 GLU A C 1
ATOM 881 O O . GLU A 1 116 ? 2.204 2.900 -25.539 1.00 63.78 116 GLU A O 1
ATOM 886 N N . ALA A 1 117 ? 3.179 4.069 -23.896 1.00 69.19 117 ALA A N 1
ATOM 887 C CA . ALA A 1 117 ? 4.368 4.456 -24.653 1.00 69.19 117 ALA A CA 1
ATOM 888 C C . ALA A 1 117 ? 5.438 3.348 -24.789 1.00 69.19 117 ALA A C 1
ATOM 890 O O . ALA A 1 117 ? 6.525 3.626 -25.300 1.00 69.19 117 ALA A O 1
ATOM 891 N N . ARG A 1 118 ? 5.177 2.124 -24.308 1.00 55.06 118 ARG A N 1
ATOM 892 C CA . ARG A 1 118 ? 6.145 1.018 -24.236 1.00 55.06 118 ARG A CA 1
ATOM 893 C C . ARG A 1 118 ? 5.673 -0.206 -25.006 1.00 55.06 118 ARG A C 1
ATOM 895 O O . ARG A 1 118 ? 6.548 -0.841 -25.631 1.00 55.06 118 ARG A O 1
#

Secondary structure (DSSP, 8-state):
-HHHIIIIIHHHHTS---HHHHHHHHHHHHHHHHHHHHHHHHTT-HHHHHHHHHHHHHHHHHHT-HHHHHHHHHHHHHHHHHTT-HHHHHHHHHHHHHHHTT---HHHHHHHHHHHT-